Protein AF-A0A2U2S929-F1 (afdb_monomer_lite)

Foldseek 3Di:
DDDDDDPVVVVVVVVVVVPPPPDDPVRVVVVLVVVLQVQLVVQLVVVCVPPHNVVSNVVSVVSSVVSVVVVVVVVVVVVVVVVVD

Structure (mmCIF, N/CA/C/O backbone):
data_AF-A0A2U2S929-F1
#
_entry.id   AF-A0A2U2S929-F1
#
loop_
_atom_site.group_PDB
_atom_site.id
_atom_site.type_symbol
_atom_site.label_atom_id
_atom_site.label_alt_id
_atom_site.label_comp_id
_atom_site.label_asym_id
_atom_site.label_entity_id
_atom_site.label_seq_id
_atom_site.pdbx_PDB_ins_code
_atom_site.Cartn_x
_atom_site.Cartn_y
_atom_site.Cartn_z
_atom_site.occupancy
_atom_site.B_iso_or_equiv
_atom_site.auth_seq_id
_atom_site.auth_comp_id
_atom_site.auth_asym_id
_atom_site.auth_atom_id
_atom_site.pdbx_PDB_model_num
ATOM 1 N N . MET A 1 1 ? -22.154 19.801 42.088 1.00 41.84 1 MET A N 1
ATOM 2 C CA . MET A 1 1 ? -22.180 18.438 42.662 1.00 41.84 1 MET A CA 1
ATOM 3 C C . MET A 1 1 ? -21.334 17.544 41.761 1.00 41.84 1 MET A C 1
ATOM 5 O O . MET A 1 1 ? -21.770 17.203 40.672 1.00 41.84 1 MET A O 1
ATOM 9 N N . SER A 1 2 ? -20.066 17.316 42.122 1.00 51.62 2 SER A N 1
ATOM 10 C CA . SER A 1 2 ? -19.100 16.604 41.270 1.00 51.62 2 SER A CA 1
ATOM 11 C C . SER A 1 2 ? -19.314 15.100 41.418 1.00 51.62 2 SER A C 1
ATOM 13 O O . SER A 1 2 ? -19.014 14.521 42.463 1.00 51.62 2 SER A O 1
ATOM 15 N N . THR A 1 3 ? -19.912 14.474 40.408 1.00 58.59 3 THR A N 1
ATOM 16 C CA . THR A 1 3 ? -20.193 13.038 40.390 1.00 58.59 3 THR A CA 1
ATOM 17 C C . THR A 1 3 ? -18.879 12.264 40.234 1.00 58.59 3 THR A C 1
ATOM 19 O O . THR A 1 3 ? -18.382 12.037 39.131 1.00 58.59 3 THR A O 1
ATOM 22 N N . LYS A 1 4 ? -18.269 11.848 41.354 1.00 60.22 4 LYS A N 1
ATOM 23 C CA . LYS A 1 4 ? -17.153 10.890 41.330 1.00 60.22 4 LYS A CA 1
ATOM 24 C C . LYS A 1 4 ? -17.672 9.560 40.771 1.00 60.22 4 LYS A C 1
ATOM 26 O O . LYS A 1 4 ? -18.411 8.852 41.445 1.00 60.22 4 LYS A O 1
ATOM 31 N N . LYS A 1 5 ? -17.280 9.225 39.537 1.00 61.22 5 LYS A N 1
ATOM 32 C CA . LYS A 1 5 ? -17.579 7.926 38.910 1.00 61.22 5 LYS A CA 1
ATOM 33 C C . LYS A 1 5 ? -17.025 6.776 39.757 1.00 61.22 5 LYS A C 1
ATOM 35 O O . LYS A 1 5 ? -15.857 6.821 40.170 1.00 61.22 5 LYS A O 1
ATOM 40 N N . SER A 1 6 ? -17.886 5.779 39.979 1.00 70.62 6 SER A N 1
ATOM 41 C CA . SER A 1 6 ? -17.634 4.555 40.749 1.00 70.62 6 SER A CA 1
ATOM 42 C C . SER A 1 6 ? -16.433 3.775 40.183 1.00 70.62 6 SER A C 1
ATOM 44 O O . SER A 1 6 ? -16.269 3.753 38.960 1.00 70.62 6 SER A O 1
ATOM 46 N N . PRO A 1 7 ? -15.585 3.145 41.021 1.00 69.00 7 PRO A N 1
ATOM 47 C CA . PRO A 1 7 ? -14.426 2.362 40.575 1.00 69.00 7 PRO A CA 1
ATOM 48 C C . PRO A 1 7 ? -14.780 1.269 39.552 1.00 69.00 7 PRO A C 1
ATOM 50 O O . PRO A 1 7 ? -14.023 1.061 38.608 1.00 69.00 7 PRO A O 1
ATOM 53 N N . SER A 1 8 ? -15.968 0.667 39.644 1.00 66.69 8 SER A N 1
ATOM 54 C CA . SER A 1 8 ? -16.453 -0.339 38.687 1.00 66.69 8 SER A CA 1
ATOM 55 C C . SER A 1 8 ? -16.618 0.226 37.269 1.00 66.69 8 SER A C 1
ATOM 57 O O . SER A 1 8 ? -16.244 -0.415 36.294 1.00 66.69 8 SER A O 1
ATOM 59 N N . GLN A 1 9 ? -17.075 1.479 37.152 1.00 68.50 9 GLN A N 1
ATOM 60 C CA . GLN A 1 9 ? -17.256 2.162 35.864 1.00 68.50 9 GLN A CA 1
ATOM 61 C C . GLN A 1 9 ? -15.930 2.574 35.208 1.00 68.50 9 GLN A C 1
ATOM 63 O O . GLN A 1 9 ? -15.913 2.920 34.027 1.00 68.50 9 GLN A O 1
ATOM 68 N N . ARG A 1 10 ? -14.827 2.610 35.969 1.00 71.81 10 ARG A N 1
ATOM 69 C CA . ARG A 1 10 ? -13.487 2.874 35.422 1.00 71.81 10 ARG A CA 1
ATOM 70 C C . ARG A 1 10 ? -12.888 1.605 34.833 1.00 71.81 10 ARG A C 1
ATOM 72 O O . ARG A 1 10 ? -12.387 1.659 33.722 1.00 71.81 10 ARG A O 1
ATOM 79 N N . LEU A 1 11 ? -13.046 0.481 35.530 1.00 73.19 11 LEU A N 1
ATOM 80 C CA . LEU A 1 11 ? -12.567 -0.832 35.090 1.00 73.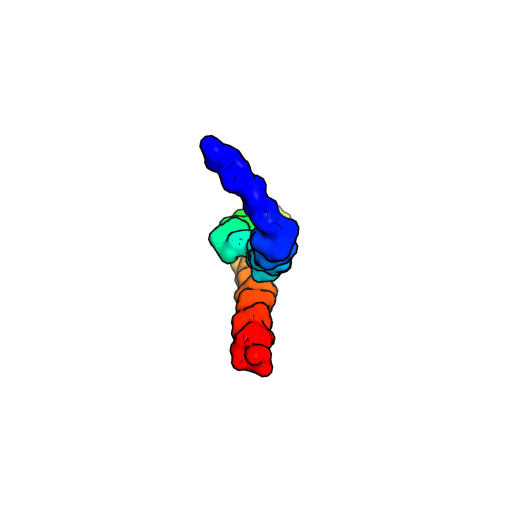19 11 LEU A CA 1
ATOM 81 C C . LEU A 1 11 ? -13.262 -1.303 33.805 1.00 73.19 11 LEU A C 1
ATOM 83 O O . LEU A 1 11 ? -12.594 -1.767 3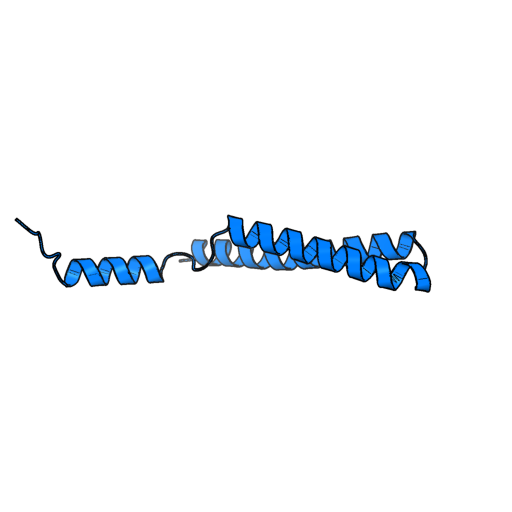2.887 1.00 73.19 11 LEU A O 1
ATOM 87 N N . GLU A 1 12 ? -14.582 -1.113 33.698 1.00 70.00 12 GLU A N 1
ATOM 88 C CA . GLU A 1 12 ? -15.323 -1.406 32.460 1.00 70.00 12 GLU A CA 1
ATOM 89 C C . GLU A 1 12 ? -14.830 -0.554 31.285 1.00 70.00 12 GLU A C 1
ATOM 91 O O . GLU A 1 12 ? -14.654 -1.068 30.185 1.00 70.00 12 GLU A O 1
ATOM 96 N N . LYS A 1 13 ? -14.548 0.736 31.516 1.00 68.50 13 LYS A N 1
ATOM 97 C CA . LYS A 1 13 ? -14.002 1.627 30.483 1.00 68.50 13 LYS A CA 1
ATOM 98 C C . LYS A 1 13 ? -12.583 1.254 30.075 1.00 68.50 13 LYS A C 1
ATOM 100 O O . LYS A 1 13 ? -12.303 1.245 28.884 1.00 68.50 13 LYS A O 1
ATOM 105 N N . GLU A 1 14 ? -11.718 0.912 31.025 1.00 71.50 14 GLU A N 1
ATOM 106 C CA . GLU A 1 14 ? -10.354 0.455 30.737 1.00 71.50 14 GLU A CA 1
ATOM 107 C C . GLU A 1 14 ? -10.363 -0.858 29.945 1.00 71.50 14 GLU A C 1
ATOM 109 O O . GLU A 1 14 ? -9.652 -0.984 28.955 1.00 71.50 14 GLU A O 1
ATOM 114 N N . GLN A 1 15 ? -11.222 -1.820 30.293 1.00 68.00 15 GLN A N 1
ATOM 115 C CA . GLN A 1 15 ? -11.376 -3.059 29.519 1.00 68.00 15 GLN A CA 1
ATOM 116 C C . GLN A 1 15 ? -11.942 -2.811 28.113 1.00 68.00 15 GLN A C 1
ATOM 118 O O . GLN A 1 15 ? -11.562 -3.494 27.156 1.00 68.00 15 GLN A O 1
ATOM 123 N N . GLN A 1 16 ? -12.823 -1.823 27.962 1.00 65.81 16 GLN A N 1
ATOM 124 C CA . GLN A 1 16 ? -13.374 -1.422 26.670 1.00 65.81 16 GLN A CA 1
ATOM 125 C C . GLN A 1 16 ? -12.341 -0.683 25.801 1.00 65.81 16 GLN A C 1
ATOM 127 O O . GLN A 1 16 ? -12.314 -0.873 24.587 1.00 65.81 16 GLN A O 1
ATOM 132 N N . GLU A 1 17 ? -11.445 0.097 26.409 1.00 65.25 17 GLU A N 1
ATOM 133 C CA . GLU A 1 17 ? -10.305 0.723 25.727 1.00 65.25 17 GLU A CA 1
ATOM 134 C C . GLU A 1 17 ? -9.224 -0.299 25.347 1.00 65.25 17 GL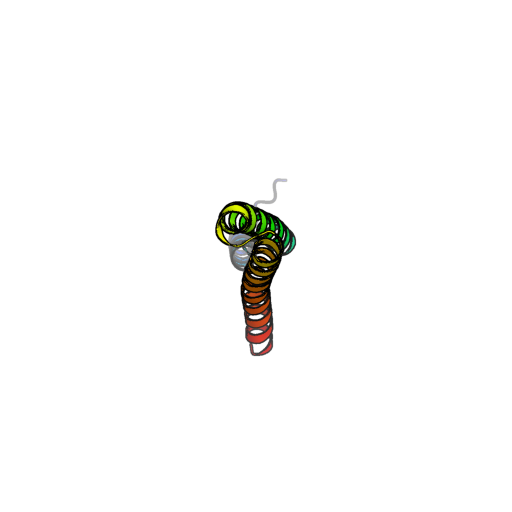U A C 1
ATOM 136 O O . GLU A 1 17 ? -8.677 -0.226 24.251 1.00 65.25 17 GLU A O 1
ATOM 141 N N . LEU A 1 18 ? -8.976 -1.313 26.182 1.00 67.25 18 LEU A N 1
ATOM 142 C CA . LEU A 1 18 ? -8.038 -2.405 25.883 1.00 67.25 18 LEU A CA 1
ATOM 143 C C . LEU A 1 18 ? -8.547 -3.358 24.788 1.00 67.25 18 LEU A C 1
ATOM 145 O O . LEU A 1 18 ? -7.750 -3.987 24.095 1.00 67.25 18 LEU A O 1
ATOM 149 N N . SER A 1 19 ? -9.868 -3.480 24.628 1.00 66.44 19 SER A N 1
ATOM 150 C CA . SER A 1 19 ? -10.495 -4.258 23.548 1.00 66.44 19 SER A CA 1
ATOM 151 C C . SER A 1 19 ? -10.742 -3.437 22.277 1.00 66.44 19 SER A C 1
ATOM 153 O O . SER A 1 19 ? -11.097 -4.003 21.235 1.00 66.44 19 SER A O 1
ATOM 155 N N . ALA A 1 20 ? -10.517 -2.121 22.326 1.00 67.25 20 ALA A N 1
ATOM 156 C CA . ALA A 1 20 ? -10.550 -1.276 21.149 1.00 67.25 20 ALA A CA 1
ATOM 157 C C . ALA A 1 20 ? -9.329 -1.575 20.251 1.00 67.25 20 ALA A C 1
ATOM 159 O O . ALA A 1 20 ? -8.219 -1.777 20.746 1.00 67.25 20 ALA A O 1
ATOM 160 N N . PRO A 1 21 ? -9.491 -1.618 18.916 1.00 69.38 21 PRO A N 1
ATOM 161 C CA . PRO A 1 21 ? -8.369 -1.816 18.006 1.00 69.38 21 PRO A CA 1
ATOM 162 C C . PRO A 1 21 ? -7.301 -0.732 18.220 1.00 69.38 21 PRO A C 1
ATOM 164 O O . PRO A 1 21 ? -7.570 0.443 17.978 1.00 69.38 21 PRO A O 1
ATOM 167 N N . TRP A 1 22 ? -6.089 -1.133 18.627 1.00 72.19 22 TRP A N 1
ATOM 168 C CA . TRP A 1 22 ? -4.957 -0.222 18.880 1.00 72.19 22 TRP A CA 1
ATOM 169 C C . TRP A 1 22 ? -4.593 0.653 17.672 1.00 72.19 22 TRP A C 1
ATOM 171 O O . TRP A 1 22 ? -3.997 1.717 17.827 1.00 72.19 22 TRP A O 1
ATOM 181 N N . ILE A 1 23 ? -4.971 0.220 16.464 1.00 74.31 23 ILE A N 1
ATOM 182 C CA . ILE A 1 23 ? -4.832 1.000 15.243 1.00 74.31 23 ILE A CA 1
ATOM 183 C C . ILE A 1 23 ? -6.151 1.035 14.475 1.00 74.31 23 ILE A C 1
ATOM 185 O O . ILE A 1 23 ? -6.808 0.013 14.249 1.00 74.31 23 ILE A O 1
ATOM 189 N N . SER A 1 24 ? -6.548 2.238 14.060 1.00 79.94 24 SER A N 1
ATOM 190 C CA . SER A 1 24 ? -7.728 2.403 13.220 1.00 79.94 24 SER A CA 1
ATOM 191 C C . SER A 1 24 ? -7.468 1.788 11.841 1.00 79.94 24 SER A C 1
ATOM 193 O O . SER A 1 24 ? -6.383 1.937 11.272 1.00 79.94 24 SER A O 1
ATOM 195 N N . LEU A 1 25 ? -8.478 1.131 11.263 1.00 79.31 25 LEU A N 1
ATOM 196 C CA . LEU A 1 25 ? -8.389 0.565 9.909 1.00 79.31 25 LEU A CA 1
ATOM 197 C C . LEU A 1 25 ? -7.977 1.613 8.866 1.00 79.31 25 LEU A C 1
ATOM 199 O O . LEU A 1 25 ? -7.240 1.296 7.938 1.00 79.31 25 LEU A O 1
ATOM 203 N N . ARG A 1 26 ? -8.417 2.866 9.042 1.00 79.62 26 ARG A N 1
ATOM 204 C CA . ARG A 1 26 ? -8.054 3.985 8.164 1.00 79.62 26 ARG A CA 1
ATOM 205 C C . ARG A 1 26 ? -6.561 4.292 8.242 1.00 79.62 26 ARG A C 1
ATOM 207 O O . ARG A 1 26 ? -5.919 4.401 7.205 1.00 79.62 26 ARG A O 1
ATOM 214 N N . SER A 1 27 ? -6.006 4.372 9.452 1.00 84.00 27 SER A N 1
ATOM 215 C CA . SER A 1 27 ? -4.569 4.584 9.663 1.00 84.00 27 SER A CA 1
ATOM 216 C C . SER A 1 27 ? -3.747 3.444 9.063 1.00 84.00 27 SER A C 1
ATOM 218 O O . SER A 1 27 ? -2.786 3.705 8.346 1.00 84.00 27 SER A O 1
ATOM 220 N N . GLY A 1 28 ? -4.159 2.190 9.285 1.00 83.06 28 GLY A N 1
ATOM 221 C CA . GLY A 1 28 ? -3.494 1.021 8.702 1.00 83.06 28 GLY A CA 1
ATOM 222 C C . GLY A 1 28 ? -3.489 1.040 7.171 1.00 83.06 28 GLY A C 1
ATOM 223 O O . GLY A 1 28 ? -2.453 0.787 6.562 1.00 83.06 28 GLY A O 1
ATOM 224 N N . LEU A 1 29 ? -4.614 1.411 6.550 1.00 86.94 29 LEU A N 1
ATOM 225 C CA . LEU A 1 29 ? -4.729 1.513 5.093 1.00 86.94 29 LEU A CA 1
ATOM 226 C C . LEU A 1 29 ? -3.823 2.614 4.519 1.00 86.94 29 LEU A C 1
ATOM 228 O O . LEU A 1 29 ? -3.152 2.397 3.511 1.00 86.94 29 LEU A O 1
ATOM 232 N N . ILE A 1 30 ? -3.777 3.782 5.170 1.00 89.06 30 ILE A N 1
ATOM 233 C CA . ILE A 1 30 ? -2.943 4.915 4.742 1.00 89.06 30 ILE A CA 1
ATOM 234 C C . ILE A 1 30 ? -1.462 4.541 4.820 1.00 89.06 30 ILE A C 1
ATOM 236 O O . ILE A 1 30 ? -0.743 4.708 3.837 1.00 89.06 30 ILE A O 1
ATOM 240 N N . ILE A 1 31 ? -1.022 3.990 5.956 1.00 89.50 31 ILE A N 1
ATOM 241 C CA . ILE A 1 31 ? 0.372 3.576 6.155 1.00 89.50 31 ILE A CA 1
ATOM 242 C C . ILE A 1 31 ? 0.761 2.533 5.107 1.00 89.50 31 ILE A C 1
ATOM 244 O O . ILE A 1 31 ? 1.754 2.721 4.415 1.00 89.50 31 ILE A O 1
ATOM 248 N N . MET A 1 32 ? -0.052 1.491 4.914 1.00 87.56 32 MET A N 1
ATOM 249 C CA . MET A 1 32 ? 0.214 0.459 3.906 1.00 87.56 32 MET A CA 1
ATOM 250 C C . MET A 1 32 ? 0.313 1.017 2.490 1.00 87.56 32 MET A C 1
ATOM 252 O O . MET A 1 32 ? 1.201 0.622 1.741 1.00 87.56 32 MET A O 1
ATOM 256 N N . THR A 1 33 ? -0.561 1.956 2.126 1.00 88.62 33 THR A N 1
ATOM 257 C CA . THR A 1 33 ? -0.532 2.582 0.798 1.00 88.62 33 THR A CA 1
ATOM 258 C C . THR A 1 33 ? 0.761 3.372 0.598 1.00 88.62 33 THR A C 1
ATOM 260 O O . THR A 1 33 ? 1.429 3.203 -0.421 1.00 88.62 33 THR A O 1
ATOM 263 N N . ILE A 1 34 ? 1.161 4.178 1.588 1.00 92.75 34 ILE A N 1
ATOM 264 C CA . ILE A 1 34 ? 2.404 4.961 1.540 1.00 92.75 34 ILE A CA 1
ATOM 265 C C . ILE A 1 34 ? 3.620 4.030 1.491 1.00 92.75 34 ILE A C 1
ATOM 267 O O . ILE A 1 34 ? 4.489 4.206 0.640 1.00 92.75 34 ILE A O 1
ATOM 271 N N . THR A 1 35 ? 3.673 3.013 2.354 1.00 90.31 35 THR A N 1
ATOM 272 C CA . THR A 1 35 ? 4.775 2.043 2.401 1.00 90.31 35 THR A CA 1
ATOM 273 C C . THR A 1 35 ? 4.885 1.253 1.101 1.00 90.31 35 THR A C 1
ATOM 275 O O . THR A 1 35 ? 5.986 1.104 0.576 1.00 90.31 35 THR A O 1
ATOM 278 N N . SER A 1 36 ? 3.763 0.785 0.549 1.00 88.00 36 SER A N 1
ATOM 279 C CA . SER A 1 36 ? 3.732 0.066 -0.727 1.00 88.00 36 SER A CA 1
ATOM 280 C C . SER A 1 36 ? 4.234 0.940 -1.873 1.00 88.00 36 SER A C 1
ATOM 282 O O . SER A 1 36 ? 4.992 0.458 -2.710 1.00 88.00 36 SER A O 1
ATOM 284 N N . LEU A 1 37 ? 3.826 2.210 -1.922 1.00 90.31 37 LEU A N 1
ATOM 285 C CA . LEU A 1 37 ? 4.246 3.127 -2.977 1.00 90.31 37 LEU A CA 1
ATOM 286 C C . LEU A 1 37 ? 5.732 3.483 -2.846 1.00 90.31 37 LEU A C 1
ATOM 288 O O . LEU A 1 37 ? 6.458 3.454 -3.836 1.00 90.31 37 LEU A O 1
ATOM 292 N N . ALA A 1 38 ? 6.200 3.747 -1.624 1.00 92.38 38 ALA A N 1
ATOM 293 C CA . ALA A 1 38 ? 7.609 4.003 -1.344 1.00 92.38 38 ALA A CA 1
ATOM 294 C C . ALA A 1 38 ? 8.489 2.811 -1.742 1.00 92.38 38 ALA A C 1
ATOM 296 O O . ALA A 1 38 ? 9.496 2.997 -2.422 1.00 92.38 38 ALA A O 1
ATOM 297 N N . MET A 1 39 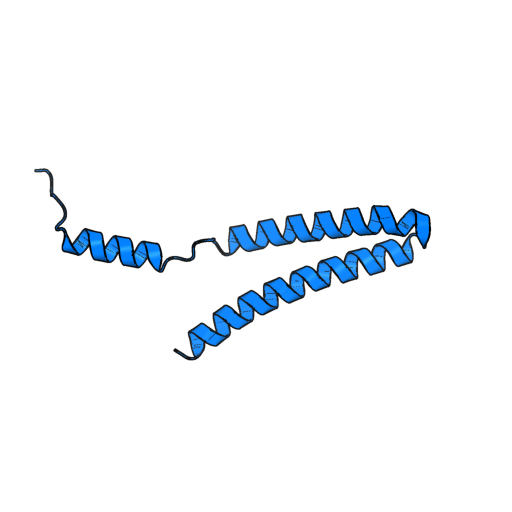? 8.082 1.588 -1.384 1.00 87.25 39 MET A N 1
ATOM 298 C CA . MET A 1 39 ? 8.784 0.376 -1.806 1.00 87.25 39 MET A CA 1
ATOM 299 C C . MET A 1 39 ? 8.783 0.219 -3.324 1.00 87.25 39 MET A C 1
ATOM 301 O O . MET A 1 39 ? 9.844 0.007 -3.895 1.00 87.25 39 MET A O 1
ATOM 305 N N . ALA A 1 40 ? 7.640 0.393 -3.994 1.00 85.69 40 ALA A N 1
ATOM 306 C CA . ALA A 1 40 ? 7.564 0.280 -5.450 1.00 85.69 40 ALA A CA 1
ATOM 307 C C . ALA A 1 40 ? 8.499 1.274 -6.161 1.00 85.69 40 ALA A C 1
ATOM 309 O O . ALA A 1 40 ? 9.201 0.890 -7.096 1.00 85.69 40 ALA A O 1
ATOM 310 N N . ILE A 1 41 ? 8.556 2.527 -5.691 1.00 88.81 41 ILE A N 1
ATOM 311 C CA . ILE A 1 41 ? 9.451 3.560 -6.234 1.00 88.81 41 ILE A CA 1
ATOM 312 C C . ILE A 1 41 ? 10.916 3.187 -5.994 1.00 88.81 41 ILE A C 1
ATOM 314 O O . ILE A 1 41 ? 11.719 3.263 -6.921 1.00 88.81 41 ILE A O 1
ATOM 318 N N . LEU A 1 42 ? 11.270 2.756 -4.780 1.00 88.94 42 LEU A N 1
ATOM 319 C CA . LEU A 1 42 ? 12.637 2.341 -4.454 1.00 88.94 42 LEU A CA 1
ATOM 320 C C . LEU A 1 42 ? 13.083 1.138 -5.292 1.00 88.94 42 LEU A C 1
ATOM 322 O O . LEU A 1 42 ? 14.190 1.140 -5.826 1.00 88.94 42 LEU A O 1
ATOM 326 N N . THR A 1 43 ? 12.222 0.132 -5.451 1.00 84.25 43 THR A N 1
ATOM 327 C CA . THR A 1 43 ? 12.510 -1.038 -6.285 1.00 84.25 43 THR A CA 1
ATOM 328 C C . THR A 1 43 ? 12.664 -0.640 -7.748 1.00 84.25 43 THR A C 1
ATOM 330 O O . THR A 1 43 ? 13.638 -1.039 -8.381 1.00 84.25 43 THR A O 1
ATOM 333 N N . ALA A 1 44 ? 11.762 0.187 -8.284 1.00 83.12 44 ALA A N 1
ATOM 334 C CA . ALA A 1 44 ? 11.871 0.675 -9.655 1.00 83.12 44 ALA A CA 1
ATOM 335 C C . ALA A 1 44 ? 13.185 1.447 -9.861 1.00 83.12 44 ALA A C 1
ATOM 337 O O . ALA A 1 44 ? 13.917 1.162 -10.806 1.00 83.12 44 ALA A O 1
ATOM 338 N N . TRP A 1 45 ? 13.543 2.341 -8.935 1.00 86.38 45 TRP A N 1
ATOM 339 C CA . TRP A 1 45 ? 14.795 3.100 -8.986 1.00 86.38 45 TRP A CA 1
ATOM 340 C C . TRP A 1 45 ? 16.038 2.201 -9.035 1.00 86.38 45 TRP A C 1
ATOM 342 O O . TRP A 1 45 ? 16.985 2.494 -9.759 1.00 86.38 45 TRP A O 1
ATOM 352 N N . GLN A 1 46 ? 16.037 1.090 -8.294 1.00 82.25 46 GLN A N 1
ATOM 353 C CA . GLN A 1 46 ? 17.151 0.137 -8.276 1.00 82.25 46 GLN A CA 1
ATOM 354 C C . GLN A 1 46 ? 17.183 -0.777 -9.511 1.00 82.25 46 GLN A C 1
ATOM 356 O O . GLN A 1 46 ? 18.260 -1.129 -9.989 1.00 82.25 46 GLN A O 1
ATOM 361 N N . VAL A 1 47 ? 16.021 -1.173 -10.035 1.00 80.56 47 VAL A N 1
ATOM 362 C CA . VAL A 1 47 ? 15.918 -2.177 -11.106 1.00 80.56 47 VAL A CA 1
ATOM 363 C C . VAL A 1 47 ? 16.045 -1.564 -12.502 1.00 80.56 47 VAL A C 1
ATOM 365 O O . VAL A 1 47 ? 16.664 -2.183 -13.368 1.00 80.56 47 VAL A O 1
ATOM 368 N N . ILE A 1 48 ? 15.529 -0.351 -12.730 1.00 76.31 48 ILE A N 1
ATOM 369 C CA . ILE A 1 48 ? 15.602 0.342 -14.031 1.00 76.31 48 ILE A CA 1
ATOM 370 C C . ILE A 1 48 ? 17.034 0.400 -14.595 1.00 76.31 48 ILE A C 1
ATOM 372 O O . ILE A 1 48 ? 17.215 -0.016 -15.742 1.00 76.31 48 ILE A O 1
ATOM 376 N N . PRO A 1 49 ? 18.063 0.845 -13.843 1.00 80.94 49 PRO A N 1
ATOM 377 C CA . PRO A 1 49 ? 19.428 0.913 -14.370 1.00 80.94 49 PRO A CA 1
ATOM 378 C C . PRO A 1 49 ? 20.079 -0.461 -14.595 1.00 80.94 49 PRO A C 1
ATOM 380 O O . PRO A 1 49 ? 21.077 -0.543 -15.301 1.00 80.94 49 PRO A O 1
ATOM 383 N N . GLN A 1 50 ? 19.540 -1.537 -14.013 1.00 73.88 50 GLN A N 1
ATOM 384 C CA . GLN A 1 50 ? 20.115 -2.886 -14.090 1.00 73.88 50 GLN A CA 1
ATOM 385 C C . GLN A 1 50 ? 19.449 -3.772 -15.152 1.00 73.88 50 GLN A C 1
ATOM 387 O O . GLN A 1 50 ? 20.118 -4.606 -15.756 1.00 73.88 50 GLN A O 1
ATOM 392 N N . ARG A 1 51 ? 18.130 -3.645 -15.348 1.00 73.69 51 ARG A N 1
ATOM 393 C CA . ARG A 1 51 ? 17.333 -4.569 -16.178 1.00 73.69 51 ARG A CA 1
ATOM 394 C C . ARG A 1 51 ? 16.397 -3.882 -17.174 1.00 73.69 51 ARG A C 1
ATOM 396 O O . ARG A 1 51 ? 15.832 -4.565 -18.017 1.00 73.69 51 ARG A O 1
ATOM 403 N N . GLY A 1 52 ? 16.258 -2.556 -17.116 1.00 83.25 52 GLY A N 1
ATOM 404 C CA . GLY A 1 52 ? 15.394 -1.784 -18.009 1.00 83.25 52 GLY A CA 1
ATOM 405 C C . GLY A 1 52 ? 14.062 -1.357 -17.384 1.00 83.25 52 GLY A C 1
ATOM 406 O O . GLY A 1 52 ? 13.679 -1.768 -16.287 1.00 83.25 52 GLY A O 1
ATOM 407 N N . TRP A 1 53 ? 13.357 -0.475 -18.097 1.00 81.94 53 TRP A N 1
ATOM 408 C CA . TRP A 1 53 ? 12.141 0.195 -17.616 1.00 81.94 53 TRP A CA 1
ATOM 409 C C . TRP A 1 53 ? 10.963 -0.757 -17.364 1.00 81.94 53 TRP A C 1
ATOM 411 O O . TRP A 1 53 ? 10.236 -0.583 -16.386 1.00 81.94 53 TRP A O 1
ATOM 421 N N . VAL A 1 54 ? 10.780 -1.765 -18.225 1.00 84.25 54 VAL A N 1
ATOM 422 C CA . VAL A 1 54 ? 9.639 -2.695 -18.159 1.00 84.25 54 VAL A CA 1
ATOM 423 C C . VAL A 1 54 ? 9.780 -3.636 -16.965 1.00 84.25 54 VAL A C 1
ATOM 425 O O . VAL A 1 54 ? 8.860 -3.724 -16.153 1.00 84.25 54 VAL A O 1
ATOM 428 N N . GLU A 1 55 ? 10.950 -4.258 -16.791 1.00 82.62 55 GLU A N 1
ATOM 429 C CA . GLU A 1 55 ? 11.277 -5.034 -15.595 1.00 82.62 55 GLU A CA 1
ATOM 430 C C . GLU A 1 55 ? 11.108 -4.205 -14.319 1.00 82.62 55 GLU A C 1
ATOM 432 O O . GLU A 1 55 ? 10.499 -4.685 -13.366 1.00 82.62 55 GLU A O 1
ATOM 437 N N . GLY A 1 56 ? 11.592 -2.959 -14.287 1.00 82.75 56 GLY A N 1
ATOM 438 C CA . GLY A 1 56 ? 11.452 -2.092 -13.113 1.00 82.75 56 GLY A CA 1
ATOM 439 C C . GLY A 1 56 ? 9.996 -1.872 -12.699 1.00 82.75 56 GLY A C 1
ATOM 440 O O . GLY A 1 56 ? 9.670 -1.962 -11.513 1.00 82.75 56 GLY A O 1
ATOM 441 N N . LEU A 1 57 ? 9.108 -1.654 -13.672 1.00 84.88 57 LEU A N 1
ATOM 442 C CA . LEU A 1 57 ? 7.680 -1.480 -13.417 1.00 84.88 57 LEU A CA 1
ATOM 443 C C . LEU A 1 57 ? 6.999 -2.792 -13.003 1.00 84.88 57 LEU A C 1
ATOM 445 O O . LEU A 1 57 ? 6.203 -2.784 -12.064 1.00 84.88 57 LEU A O 1
ATOM 449 N N . LEU A 1 58 ? 7.329 -3.918 -13.650 1.00 89.25 58 LEU A N 1
ATOM 450 C CA . LEU A 1 58 ? 6.803 -5.234 -13.273 1.00 89.25 58 LEU A CA 1
ATOM 451 C C . LEU A 1 58 ? 7.193 -5.601 -11.841 1.00 89.25 58 LEU A C 1
ATOM 453 O O . LEU A 1 58 ? 6.337 -6.012 -11.062 1.00 89.25 58 LEU A O 1
ATOM 457 N N . TRP A 1 59 ? 8.466 -5.424 -11.483 1.00 85.12 59 TRP A N 1
ATOM 458 C CA . TRP A 1 59 ? 8.960 -5.720 -10.141 1.00 85.12 59 TRP A CA 1
ATOM 459 C C . TRP A 1 59 ? 8.374 -4.764 -9.101 1.00 85.12 59 TRP A C 1
ATOM 461 O O . TRP A 1 59 ? 7.942 -5.223 -8.046 1.00 85.12 59 TRP A O 1
ATOM 471 N N . GLY A 1 60 ? 8.275 -3.465 -9.399 1.00 85.00 60 GLY A N 1
ATOM 472 C CA . GLY A 1 60 ? 7.622 -2.496 -8.514 1.00 85.00 60 GLY A CA 1
ATOM 473 C C . GLY A 1 60 ? 6.149 -2.832 -8.256 1.00 85.00 60 GLY A C 1
ATOM 474 O O . GLY A 1 60 ? 5.705 -2.833 -7.106 1.00 85.00 60 GLY A O 1
ATOM 475 N N . LEU A 1 61 ? 5.400 -3.193 -9.304 1.00 87.44 61 LEU A N 1
ATOM 476 C CA . LEU A 1 61 ? 4.002 -3.611 -9.180 1.00 87.44 61 LEU A CA 1
ATOM 477 C C . LEU A 1 61 ? 3.873 -4.940 -8.427 1.00 87.44 61 LEU A C 1
ATOM 479 O O . LEU A 1 61 ? 3.002 -5.070 -7.570 1.00 87.44 61 LEU A O 1
ATOM 483 N N . PHE A 1 62 ? 4.753 -5.904 -8.703 1.00 89.81 62 PHE A N 1
ATOM 484 C CA . PHE A 1 62 ? 4.768 -7.205 -8.038 1.00 89.81 62 PHE A CA 1
ATOM 485 C C . PHE A 1 62 ? 5.019 -7.066 -6.533 1.00 89.81 62 PHE A C 1
ATOM 487 O O . PHE A 1 62 ? 4.261 -7.606 -5.728 1.00 89.81 62 PHE A O 1
ATOM 494 N N . PHE A 1 63 ? 6.027 -6.285 -6.136 1.00 85.50 63 PHE A N 1
ATOM 495 C CA . PHE A 1 63 ? 6.314 -6.024 -4.725 1.00 85.50 63 PHE A CA 1
ATOM 496 C C . PHE A 1 63 ? 5.201 -5.224 -4.043 1.00 85.50 63 PHE A C 1
ATOM 498 O O . PHE A 1 63 ? 4.801 -5.571 -2.931 1.00 85.50 63 PHE A O 1
ATOM 505 N N . GLY A 1 64 ? 4.646 -4.205 -4.707 1.00 86.88 64 GLY A N 1
ATOM 506 C CA . GLY A 1 64 ? 3.498 -3.465 -4.182 1.00 86.88 64 GLY A CA 1
ATOM 507 C C . GLY A 1 64 ? 2.277 -4.367 -3.960 1.00 86.88 64 GLY A C 1
ATOM 508 O O . GLY A 1 64 ? 1.672 -4.355 -2.887 1.00 86.88 64 GLY A O 1
ATOM 509 N N . ALA A 1 65 ? 1.960 -5.224 -4.934 1.00 89.44 65 ALA A N 1
ATOM 510 C CA . ALA A 1 65 ? 0.876 -6.196 -4.831 1.00 89.44 65 ALA A CA 1
ATOM 511 C C . ALA A 1 65 ? 1.116 -7.224 -3.712 1.00 89.44 65 ALA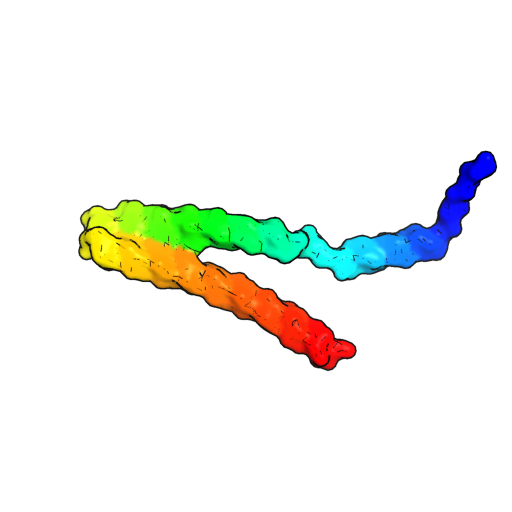 A C 1
ATOM 513 O O . ALA A 1 65 ? 0.176 -7.593 -3.009 1.00 89.44 65 ALA A O 1
ATOM 514 N N . LEU A 1 66 ? 2.365 -7.651 -3.499 1.00 91.00 66 LEU A N 1
ATOM 515 C CA . LEU A 1 66 ? 2.726 -8.585 -2.432 1.00 91.00 66 LEU A CA 1
ATOM 516 C C . LEU A 1 66 ? 2.482 -7.985 -1.037 1.00 91.00 66 LEU A C 1
ATOM 518 O O . LEU A 1 66 ? 1.919 -8.651 -0.168 1.00 91.00 66 LEU A O 1
ATOM 522 N N . VAL A 1 67 ? 2.838 -6.711 -0.830 1.00 86.94 67 VAL A N 1
ATOM 523 C CA . VAL A 1 67 ? 2.553 -5.989 0.425 1.00 86.94 67 VAL A CA 1
ATOM 524 C C . VAL A 1 67 ? 1.044 -5.909 0.670 1.00 86.94 67 VAL A C 1
ATOM 526 O O . VAL A 1 67 ? 0.572 -6.210 1.770 1.00 86.94 67 VAL A O 1
ATOM 529 N N . TRP A 1 68 ? 0.273 -5.583 -0.370 1.00 87.50 68 TRP A N 1
ATOM 530 C CA . TRP A 1 68 ? -1.190 -5.579 -0.308 1.00 87.50 68 TRP A CA 1
ATOM 531 C C . TRP A 1 68 ? -1.772 -6.957 0.014 1.00 87.50 68 TRP A C 1
ATOM 533 O O . TRP A 1 68 ? -2.700 -7.048 0.819 1.00 87.50 68 TRP A O 1
ATOM 543 N N . ALA A 1 69 ? -1.218 -8.031 -0.551 1.00 90.56 69 ALA A N 1
ATOM 544 C CA . ALA A 1 69 ? -1.660 -9.396 -0.283 1.00 90.56 69 ALA A CA 1
ATOM 545 C C . ALA A 1 69 ? -1.463 -9.786 1.190 1.00 90.56 69 ALA A C 1
ATOM 547 O O . ALA A 1 69 ? -2.373 -10.347 1.800 1.00 90.56 69 ALA A O 1
ATOM 548 N N . ILE A 1 70 ? -0.320 -9.439 1.791 1.00 87.94 70 ILE A N 1
ATOM 549 C CA . ILE A 1 70 ? -0.05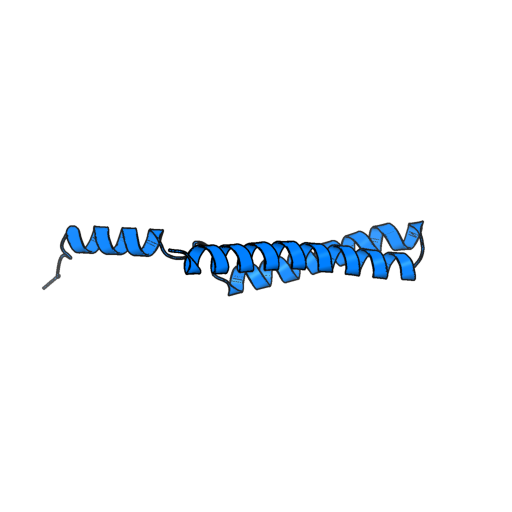4 -9.692 3.217 1.00 87.94 70 ILE A CA 1
ATOM 550 C C . ILE A 1 70 ? -1.020 -8.887 4.093 1.00 87.94 70 ILE A C 1
ATOM 552 O O . ILE A 1 70 ? -1.602 -9.427 5.037 1.00 87.94 70 ILE A O 1
ATOM 556 N N . PHE A 1 71 ? -1.235 -7.608 3.770 1.00 85.88 71 PHE A N 1
ATOM 557 C CA . PHE A 1 71 ? -2.163 -6.755 4.509 1.00 85.88 71 PHE A CA 1
ATOM 558 C C . PHE A 1 71 ? -3.607 -7.263 4.439 1.00 85.88 71 PHE A C 1
ATOM 560 O O . PHE A 1 71 ? -4.258 -7.407 5.478 1.00 85.88 71 PHE A O 1
ATOM 567 N N . LEU A 1 72 ? -4.101 -7.586 3.237 1.00 87.50 72 LEU A N 1
ATOM 568 C CA . LEU A 1 72 ? -5.426 -8.181 3.068 1.00 87.50 72 LEU A CA 1
ATOM 569 C C . LEU A 1 72 ? -5.517 -9.525 3.776 1.00 87.50 72 LEU A C 1
ATOM 571 O O . LEU A 1 72 ? -6.522 -9.771 4.430 1.00 87.50 72 LEU A O 1
ATOM 575 N N . GLY A 1 73 ? -4.490 -10.370 3.687 1.00 87.06 73 GLY A N 1
ATOM 576 C CA . GLY A 1 73 ? -4.441 -11.651 4.386 1.00 87.06 73 GLY A CA 1
ATOM 577 C C . GLY A 1 73 ? -4.614 -11.477 5.892 1.00 87.06 73 GLY A C 1
ATOM 578 O O . GLY A 1 73 ? -5.447 -12.146 6.498 1.00 87.06 73 GLY A O 1
ATOM 579 N N . ASN A 1 74 ? -3.913 -10.514 6.488 1.00 83.44 74 ASN A N 1
ATOM 580 C CA . ASN A 1 74 ? -4.020 -10.212 7.914 1.00 83.44 74 ASN A CA 1
ATOM 581 C C . ASN A 1 74 ? -5.415 -9.670 8.289 1.00 83.44 74 ASN A C 1
ATOM 583 O O . ASN A 1 74 ? -6.026 -10.100 9.270 1.00 83.44 74 ASN A O 1
ATOM 587 N N . LEU A 1 75 ? -5.986 -8.795 7.455 1.00 83.38 75 LEU A N 1
ATOM 588 C CA . LEU A 1 75 ? -7.351 -8.296 7.636 1.00 83.38 75 LEU A CA 1
ATOM 589 C C . LEU A 1 75 ? -8.400 -9.415 7.518 1.00 83.38 75 LEU A C 1
ATOM 591 O O . LEU A 1 75 ? -9.352 -9.469 8.304 1.00 83.38 75 LEU A O 1
ATOM 595 N N . LEU A 1 76 ? -8.223 -10.315 6.550 1.00 83.75 76 LEU A N 1
ATOM 596 C CA . LEU A 1 76 ? -9.110 -11.442 6.296 1.00 83.75 76 LEU A CA 1
ATOM 597 C C . LEU A 1 76 ? -9.029 -12.459 7.434 1.00 83.75 76 LEU A C 1
ATOM 599 O O . LEU A 1 76 ? -10.071 -12.897 7.910 1.00 83.75 76 LEU A O 1
ATOM 603 N N . LEU A 1 77 ? -7.825 -12.767 7.926 1.00 82.88 77 LEU A N 1
ATOM 604 C CA . LEU A 1 77 ? -7.603 -13.624 9.092 1.00 82.88 77 LEU A CA 1
ATOM 605 C C . LEU A 1 77 ? -8.262 -13.046 10.342 1.00 82.88 77 LEU A C 1
ATOM 607 O O . LEU A 1 77 ? -9.003 -13.758 11.018 1.00 82.88 77 LEU A O 1
ATOM 611 N N . ASN A 1 78 ? -8.076 -11.752 10.615 1.00 72.81 78 ASN A N 1
ATOM 612 C CA . ASN A 1 78 ? -8.718 -11.088 11.749 1.00 72.81 78 ASN A CA 1
ATOM 613 C C . ASN A 1 78 ? -10.255 -11.157 11.653 1.00 72.81 78 ASN A C 1
ATOM 615 O O . ASN A 1 78 ? -10.946 -11.424 12.638 1.00 72.81 78 ASN A O 1
ATOM 619 N N . LYS A 1 79 ? -10.812 -10.986 10.448 1.00 72.62 79 LYS A N 1
ATOM 620 C CA . LYS A 1 79 ? -12.254 -11.129 10.198 1.00 72.62 79 LYS A CA 1
ATOM 621 C C . LYS A 1 79 ? -12.731 -12.583 10.315 1.00 72.62 79 LYS A C 1
ATOM 623 O O . LYS A 1 79 ? -13.830 -12.818 10.811 1.00 72.62 79 LYS A O 1
ATOM 628 N N . PHE A 1 80 ? -11.932 -13.552 9.876 1.00 77.50 80 PHE A N 1
ATOM 629 C CA . PHE A 1 80 ? -12.289 -14.971 9.890 1.00 77.50 80 PHE A CA 1
ATOM 630 C C . PHE A 1 80 ? -12.230 -15.560 11.306 1.00 77.50 80 PHE A C 1
ATOM 632 O O . PHE A 1 80 ? -13.149 -16.272 11.705 1.00 77.50 80 PHE A O 1
ATOM 639 N N . LEU A 1 81 ? -11.220 -15.194 12.106 1.00 72.00 81 LEU A N 1
ATOM 640 C CA . LEU A 1 81 ? -11.120 -15.602 13.512 1.00 72.00 81 LEU A CA 1
ATOM 641 C C . LEU A 1 81 ? -12.241 -15.004 14.371 1.00 72.00 81 LEU A C 1
ATOM 643 O O . LEU A 1 81 ? -12.799 -15.706 15.210 1.00 72.00 81 LEU A O 1
ATOM 647 N N . ARG A 1 82 ? -12.629 -13.744 14.135 1.00 63.56 82 ARG A N 1
ATOM 648 C CA . ARG A 1 82 ? -13.762 -13.112 14.838 1.00 63.56 82 ARG A CA 1
ATOM 649 C C . ARG A 1 82 ? -15.132 -13.677 14.460 1.00 63.56 82 ARG A C 1
ATOM 651 O O . ARG A 1 82 ? -16.088 -13.393 15.161 1.00 63.56 82 ARG A O 1
ATOM 658 N N . ARG A 1 83 ? -15.246 -14.428 13.359 1.00 55.94 83 ARG A N 1
ATOM 659 C CA . ARG A 1 83 ? -16.503 -15.071 12.935 1.00 55.94 83 ARG A CA 1
ATOM 660 C C . ARG A 1 83 ? -16.711 -16.448 13.575 1.00 55.94 83 ARG A C 1
ATOM 662 O O . ARG A 1 83 ? -17.816 -16.975 13.516 1.00 55.94 83 ARG A O 1
ATOM 669 N N . LYS A 1 84 ? -15.649 -17.052 14.118 1.00 50.25 84 LYS A N 1
ATOM 670 C CA . LYS A 1 84 ? -15.665 -18.407 14.695 1.00 50.25 84 LYS A CA 1
ATOM 671 C C . LYS A 1 84 ? -15.732 -18.426 16.233 1.00 50.25 84 LYS A C 1
ATOM 673 O O . LYS A 1 84 ? -15.859 -19.509 16.795 1.00 50.25 84 LYS A O 1
ATOM 678 N N . ARG A 1 85 ? -15.621 -17.263 16.883 1.00 46.09 85 ARG A N 1
ATOM 679 C CA . ARG A 1 85 ? -15.982 -17.014 18.289 1.00 46.09 85 ARG A CA 1
ATOM 680 C C . ARG A 1 85 ? -17.301 -16.260 18.325 1.00 46.09 85 ARG A C 1
ATOM 682 O O . ARG A 1 85 ? -18.036 -16.472 19.306 1.00 46.09 85 ARG A O 1
#

Radius of gyration: 21.57 Å; chains: 1; bounding box: 42×37×61 Å

pLDDT: mean 78.11, std 11.34, range [41.84, 92.75]

Secondary structure (DSSP, 8-state):
------HHHHHHHHHHHHTS-SS-HHHHHHHHHHHHHHHHHHHHHHHHHHH-HHHHHHHHHHHHHHHHHHHHHHHHHHHHHTT--

Sequence (85 aa):
MSTKKSPSQRLEKEQQELSAPWISLRSGLIIMTITSLAMAILTAWQVIPQRGWVEGLLWGLFFGALVWAIFLGNLLLNKFLRRKR